Protein AF-A0A4Y8C865-F1 (afdb_monomer)

Solvent-accessible surface area (backbone atoms only — not comparable to full-atom values): 7231 Å² total; per-residue (Å²): 107,72,70,56,54,52,50,53,55,53,42,74,77,67,59,58,88,88,39,65,67,60,52,27,51,52,49,42,55,53,48,55,48,49,54,51,48,53,30,50,50,33,17,61,76,67,74,32,90,86,55,32,58,52,72,68,57,47,49,50,52,45,51,54,44,32,47,68,33,44,50,62,39,53,75,67,66,72,48,79,37,57,41,68,53,88,99,49,95,60,62,81,49,72,42,60,80,52,38,58,58,50,52,33,49,50,54,48,48,52,56,51,51,48,62,66,47,52,78,46,97,53,61,65,76,106

Foldseek 3Di:
DVVLVVVLVVLVVPPDPVDLL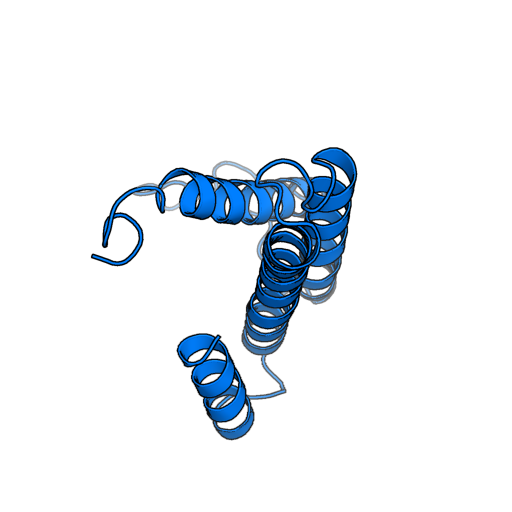SVLVSLLSVQLVVLVVQQVVQCVVVVHVVRGDDPVRSLVSLLVSLCVSVVVCLVVVVDFQFDDDPPDDHGPDRCNVCSSVVSSCVSVVVSVVLVVQVPDVCRSPD

Structure (mmCIF, N/CA/C/O backbone):
data_AF-A0A4Y8C865-F1
#
_entry.id   AF-A0A4Y8C865-F1
#
loop_
_atom_site.group_PDB
_atom_site.id
_atom_site.type_symbol
_atom_site.label_atom_id
_atom_site.label_alt_id
_atom_site.label_comp_id
_atom_site.label_asym_id
_atom_site.label_entity_id
_atom_site.label_seq_id
_atom_site.pdbx_PDB_ins_code
_atom_site.Cartn_x
_atom_site.Cartn_y
_atom_site.Cartn_z
_atom_site.occupancy
_atom_site.B_iso_or_equiv
_atom_site.auth_seq_id
_atom_site.auth_comp_id
_atom_site.auth_asym_id
_atom_site.auth_atom_id
_atom_site.pdbx_PDB_model_num
ATOM 1 N N . LEU A 1 1 ? -3.889 -6.840 16.278 1.00 82.75 1 LEU A N 1
ATOM 2 C CA . LEU A 1 1 ? -2.593 -6.419 16.874 1.00 82.75 1 LEU A CA 1
ATOM 3 C C . LEU A 1 1 ? -1.635 -7.582 17.106 1.00 82.75 1 LEU A C 1
ATOM 5 O O . LEU A 1 1 ? -0.580 -7.559 16.493 1.00 82.75 1 LEU A O 1
ATOM 9 N N . ILE A 1 2 ? -1.997 -8.597 17.905 1.00 88.50 2 ILE A N 1
ATOM 10 C CA . ILE A 1 2 ? -1.110 -9.730 18.257 1.00 88.50 2 ILE A CA 1
ATOM 11 C C . ILE A 1 2 ? -0.459 -10.368 17.014 1.00 88.50 2 ILE A C 1
ATOM 13 O O . ILE A 1 2 ? 0.766 -10.390 16.913 1.00 88.50 2 ILE A O 1
ATOM 17 N N . PHE A 1 3 ? -1.268 -10.773 16.027 1.00 90.12 3 PHE A N 1
ATOM 18 C CA . PHE A 1 3 ? -0.780 -11.377 14.779 1.00 90.12 3 PHE A CA 1
ATOM 19 C C . PHE A 1 3 ? 0.152 -10.470 13.964 1.00 90.12 3 PHE A C 1
ATOM 21 O O . PHE A 1 3 ? 1.141 -10.936 13.405 1.00 90.12 3 PHE A O 1
ATOM 28 N N . ILE A 1 4 ? -0.134 -9.165 13.914 1.00 92.06 4 ILE A N 1
ATOM 29 C CA . ILE A 1 4 ? 0.691 -8.214 13.160 1.00 92.06 4 ILE A CA 1
ATOM 30 C C . ILE A 1 4 ? 2.023 -7.997 13.877 1.00 92.06 4 ILE A C 1
ATOM 32 O O . ILE A 1 4 ? 3.065 -8.062 13.236 1.00 92.06 4 ILE A O 1
ATOM 36 N N . SER A 1 5 ? 2.022 -7.822 15.203 1.00 92.06 5 SER A N 1
ATOM 37 C CA . SER A 1 5 ? 3.270 -7.703 15.966 1.00 92.06 5 SER A CA 1
ATOM 38 C C . SER A 1 5 ? 4.153 -8.942 15.827 1.00 92.06 5 SER A C 1
ATOM 40 O O . SER A 1 5 ? 5.352 -8.801 15.599 1.00 92.06 5 SER A O 1
ATOM 42 N N . SER A 1 6 ? 3.578 -10.149 15.884 1.00 93.69 6 SER A N 1
ATOM 43 C CA . SER A 1 6 ? 4.349 -11.377 15.672 1.00 93.69 6 SER A CA 1
ATOM 44 C C . SER A 1 6 ? 4.886 -11.473 14.246 1.00 93.69 6 SER A C 1
ATOM 46 O O . SER A 1 6 ? 6.050 -11.821 14.069 1.00 93.69 6 SER A O 1
ATOM 48 N N . ALA A 1 7 ? 4.079 -11.124 13.237 1.00 94.44 7 ALA A N 1
ATOM 49 C CA . ALA A 1 7 ? 4.501 -11.141 11.838 1.00 94.44 7 ALA A CA 1
ATOM 50 C C . ALA A 1 7 ? 5.636 -10.144 11.571 1.00 94.44 7 ALA A C 1
ATOM 52 O O . ALA A 1 7 ? 6.605 -10.497 10.903 1.00 94.44 7 ALA A O 1
ATOM 53 N N . VAL A 1 8 ? 5.559 -8.931 12.128 1.00 95.00 8 VAL A N 1
ATOM 54 C CA . VAL A 1 8 ? 6.612 -7.913 12.008 1.00 95.00 8 VAL A CA 1
ATOM 55 C C . VAL A 1 8 ? 7.903 -8.392 12.665 1.00 95.00 8 VAL A C 1
ATOM 57 O O . VAL A 1 8 ? 8.949 -8.359 12.024 1.00 95.00 8 VAL A O 1
ATOM 60 N N . ILE A 1 9 ? 7.840 -8.887 13.907 1.00 94.81 9 ILE A N 1
ATOM 61 C CA . ILE A 1 9 ? 9.027 -9.377 14.623 1.00 94.81 9 ILE A CA 1
ATOM 62 C C . ILE A 1 9 ? 9.665 -10.543 13.863 1.00 94.81 9 ILE A C 1
ATOM 64 O O . ILE A 1 9 ? 10.860 -10.502 13.592 1.00 94.81 9 ILE A O 1
ATOM 68 N N . ALA A 1 10 ? 8.880 -11.549 13.468 1.00 95.00 10 ALA A N 1
ATOM 69 C CA . ALA A 1 10 ? 9.386 -12.684 12.698 1.00 95.00 10 ALA A CA 1
ATOM 70 C C . ALA A 1 10 ? 10.008 -12.234 11.366 1.00 95.00 10 ALA A C 1
ATOM 72 O O . ALA A 1 10 ? 11.102 -12.671 11.016 1.00 95.00 10 ALA A O 1
ATOM 73 N N . SER A 1 11 ? 9.357 -11.306 10.659 1.00 94.75 11 SER A N 1
ATOM 74 C CA . SER A 1 11 ? 9.878 -10.750 9.408 1.00 94.75 11 SER A CA 1
ATOM 75 C C . SER A 1 11 ? 11.228 -10.069 9.622 1.00 94.75 11 SER A C 1
ATOM 77 O O . SER A 1 11 ? 12.150 -10.330 8.862 1.00 94.75 11 SER A O 1
ATOM 79 N N . LEU A 1 12 ? 11.409 -9.277 10.682 1.00 93.56 12 LEU A N 1
ATOM 80 C CA . LEU A 1 12 ? 12.693 -8.615 10.957 1.00 93.56 12 LEU A CA 1
ATOM 81 C C . LEU A 1 12 ? 13.865 -9.596 11.135 1.00 93.56 12 LEU A C 1
ATOM 83 O O . LEU A 1 12 ? 14.995 -9.241 10.811 1.00 93.56 12 LEU A O 1
ATOM 87 N N . PHE A 1 13 ? 13.612 -10.820 11.607 1.00 94.38 13 PHE A N 1
ATOM 88 C CA . PHE A 1 13 ? 14.638 -11.864 11.707 1.00 94.38 13 PHE A CA 1
ATOM 89 C C . PHE A 1 13 ? 14.848 -12.652 10.408 1.00 94.38 13 PHE A C 1
ATOM 91 O O . PHE A 1 13 ? 15.906 -13.253 10.230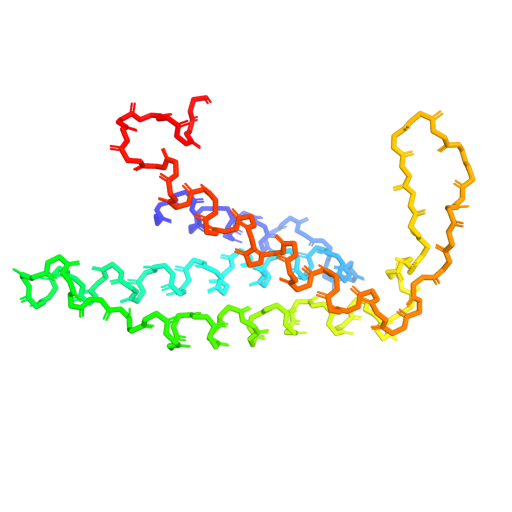 1.00 94.38 13 PHE A O 1
ATOM 98 N N . CYS A 1 14 ? 13.852 -12.691 9.520 1.00 94.69 14 CYS A N 1
ATOM 99 C CA . CYS A 1 14 ? 13.852 -13.584 8.361 1.00 94.69 14 CYS A CA 1
ATOM 100 C C . CYS A 1 14 ? 13.996 -12.877 7.008 1.00 94.69 14 CYS A C 1
ATOM 102 O O . CYS A 1 14 ? 14.394 -13.534 6.042 1.00 94.69 14 CYS A O 1
ATOM 104 N N . ILE A 1 15 ? 13.653 -11.589 6.887 1.00 95.31 15 ILE A N 1
ATOM 105 C CA . ILE A 1 15 ? 13.708 -10.919 5.585 1.00 95.31 15 ILE A CA 1
ATOM 106 C C . ILE A 1 15 ? 15.152 -10.701 5.145 1.00 95.31 15 ILE A C 1
ATOM 108 O O . ILE A 1 15 ? 16.054 -10.457 5.944 1.00 95.31 15 ILE A O 1
ATOM 112 N N . LYS A 1 16 ? 15.348 -10.700 3.829 1.00 93.75 16 LYS A N 1
ATOM 113 C CA . LYS A 1 16 ? 16.549 -10.131 3.224 1.00 93.75 16 LYS A CA 1
ATOM 114 C C . LYS A 1 16 ? 16.342 -8.629 3.091 1.00 93.75 16 LYS A C 1
ATOM 116 O O . LYS A 1 16 ? 15.476 -8.207 2.330 1.00 93.75 16 LYS A O 1
ATOM 121 N N . PHE A 1 17 ? 17.137 -7.841 3.808 1.00 92.00 17 PHE A N 1
ATOM 122 C CA . PHE A 1 17 ? 17.068 -6.376 3.752 1.00 92.00 17 PHE A CA 1
ATOM 123 C C . PHE A 1 17 ? 17.503 -5.796 2.397 1.00 92.00 17 PHE A C 1
ATOM 125 O O . PHE A 1 17 ? 17.205 -4.649 2.106 1.00 92.00 17 PHE A O 1
ATOM 132 N N . ASP A 1 18 ? 18.127 -6.594 1.532 1.00 93.25 18 ASP A N 1
ATOM 133 C CA . ASP A 1 18 ? 18.430 -6.181 0.157 1.00 93.25 18 ASP A CA 1
ATOM 134 C C . ASP A 1 18 ? 17.229 -6.340 -0.791 1.00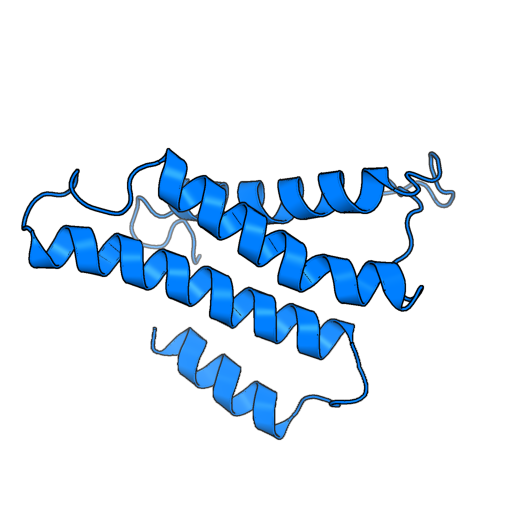 93.25 18 ASP A C 1
ATOM 136 O O . ASP A 1 18 ? 17.274 -5.890 -1.930 1.00 93.25 18 ASP A O 1
ATOM 140 N N . ASN A 1 19 ? 16.146 -6.996 -0.354 1.00 94.50 19 ASN A N 1
ATOM 141 C CA . ASN A 1 19 ? 14.951 -7.191 -1.169 1.00 94.50 19 ASN A CA 1
ATOM 142 C C . ASN A 1 19 ? 13.943 -6.059 -0.917 1.00 94.50 19 ASN A C 1
ATOM 144 O O . ASN A 1 19 ? 13.265 -6.019 0.117 1.00 94.50 19 ASN A O 1
ATOM 148 N N . ILE A 1 20 ? 13.804 -5.165 -1.897 1.00 95.25 20 ILE A N 1
ATOM 149 C CA . ILE A 1 20 ? 12.930 -3.995 -1.788 1.00 95.25 20 ILE A CA 1
ATOM 150 C C . ILE A 1 20 ? 11.440 -4.355 -1.723 1.00 95.25 20 ILE A C 1
ATOM 152 O O 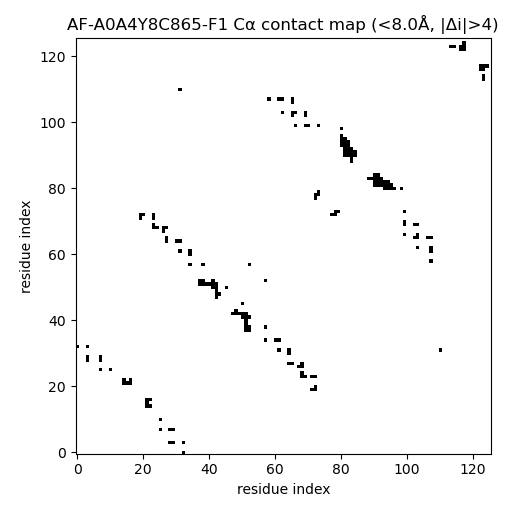. ILE A 1 20 ? 10.680 -3.657 -1.046 1.00 95.25 20 ILE A O 1
ATOM 156 N N . PHE A 1 21 ? 11.014 -5.471 -2.328 1.00 95.50 21 PHE A N 1
ATOM 157 C CA . PHE A 1 21 ? 9.649 -5.984 -2.172 1.00 95.50 21 PHE A CA 1
ATOM 158 C C . PHE A 1 21 ? 9.370 -6.404 -0.731 1.00 95.50 21 PHE A C 1
ATOM 160 O O . PHE A 1 21 ? 8.321 -6.061 -0.189 1.00 95.50 21 PHE A O 1
ATOM 167 N N . ALA A 1 22 ? 10.312 -7.099 -0.086 1.00 95.81 22 ALA A N 1
ATOM 168 C CA . ALA A 1 22 ? 10.159 -7.528 1.303 1.00 95.81 22 ALA A CA 1
ATOM 169 C C . ALA A 1 22 ? 10.062 -6.326 2.255 1.00 95.81 22 ALA A C 1
ATOM 171 O O . ALA A 1 22 ? 9.185 -6.290 3.121 1.00 95.81 22 ALA A O 1
ATOM 172 N N . ILE A 1 23 ? 10.909 -5.310 2.055 1.00 95.69 23 ILE A N 1
ATOM 173 C CA . ILE A 1 23 ? 10.850 -4.063 2.828 1.00 95.69 23 ILE A CA 1
ATOM 174 C C . ILE A 1 23 ? 9.526 -3.332 2.585 1.00 95.69 23 ILE A C 1
ATOM 176 O O . ILE A 1 23 ? 8.872 -2.913 3.541 1.00 95.69 23 ILE A O 1
ATOM 180 N N . SER A 1 24 ? 9.099 -3.201 1.329 1.00 96.00 24 SER A N 1
ATOM 181 C CA . SER A 1 24 ? 7.872 -2.476 0.976 1.00 96.00 24 SER A CA 1
ATOM 182 C C . SER A 1 24 ? 6.619 -3.176 1.505 1.00 96.00 24 SER A C 1
ATOM 184 O O . SER A 1 24 ? 5.700 -2.509 1.983 1.00 96.00 24 SER A O 1
ATOM 186 N N . ALA A 1 25 ? 6.599 -4.512 1.506 1.00 95.56 25 ALA A N 1
ATOM 187 C CA . ALA A 1 25 ? 5.540 -5.307 2.122 1.00 95.56 25 ALA A CA 1
ATOM 188 C C . ALA A 1 25 ? 5.498 -5.117 3.647 1.00 95.56 25 ALA A C 1
ATOM 190 O O . ALA A 1 25 ? 4.419 -4.929 4.213 1.00 95.56 25 ALA A O 1
ATOM 191 N N . LEU A 1 26 ? 6.660 -5.099 4.313 1.00 96.62 26 LEU A N 1
ATOM 192 C CA . LEU A 1 26 ? 6.746 -4.848 5.753 1.00 96.62 26 LEU A CA 1
ATOM 193 C C . LEU A 1 26 ? 6.278 -3.426 6.110 1.00 96.62 26 LEU A C 1
ATOM 195 O O . LEU A 1 26 ? 5.511 -3.252 7.058 1.00 96.62 26 LEU A O 1
ATOM 199 N N . LEU A 1 27 ? 6.675 -2.421 5.322 1.00 96.50 27 LEU A N 1
ATOM 200 C CA . LEU A 1 27 ? 6.181 -1.047 5.453 1.00 96.50 27 LEU A CA 1
ATOM 201 C C . LEU A 1 27 ? 4.665 -0.982 5.263 1.00 96.50 27 LEU A C 1
ATOM 203 O O . LEU A 1 27 ? 3.982 -0.363 6.077 1.00 96.50 27 LEU A O 1
ATOM 207 N N . CYS A 1 28 ? 4.129 -1.655 4.242 1.00 97.44 28 CYS A N 1
ATOM 208 C CA . CYS A 1 28 ? 2.691 -1.710 3.990 1.00 97.44 28 CYS A CA 1
ATOM 209 C C . CYS A 1 28 ? 1.942 -2.294 5.192 1.00 97.44 28 CYS A C 1
ATOM 211 O O . CYS A 1 28 ? 0.982 -1.693 5.675 1.00 97.44 28 CYS A O 1
ATOM 213 N N . LEU A 1 29 ? 2.416 -3.427 5.719 1.00 96.62 29 LEU A N 1
ATOM 214 C CA . LEU A 1 29 ? 1.833 -4.080 6.888 1.00 96.62 29 LEU A CA 1
ATOM 215 C C . LEU A 1 29 ? 1.791 -3.135 8.097 1.00 96.62 29 LEU A C 1
ATOM 217 O O . LEU A 1 29 ? 0.748 -2.991 8.736 1.00 96.62 29 LEU A O 1
ATOM 221 N N . ILE A 1 30 ? 2.909 -2.469 8.398 1.00 97.06 30 ILE A N 1
ATOM 222 C CA . ILE A 1 30 ? 3.021 -1.565 9.549 1.00 97.06 30 ILE A CA 1
ATOM 223 C C . ILE A 1 30 ? 2.139 -0.325 9.360 1.00 97.06 30 ILE A C 1
ATOM 225 O O . ILE A 1 30 ? 1.361 0.010 10.253 1.00 97.06 30 ILE A O 1
ATOM 229 N N . LEU A 1 31 ? 2.219 0.349 8.210 1.00 98.00 31 LEU A N 1
ATOM 230 C CA . LEU A 1 31 ? 1.505 1.605 7.961 1.00 98.00 31 LEU A CA 1
ATOM 231 C C . LEU A 1 31 ? -0.014 1.410 7.967 1.00 98.00 31 LEU A C 1
ATOM 233 O O . LEU A 1 31 ? -0.721 2.145 8.658 1.00 98.00 31 LEU A O 1
ATOM 237 N N . PHE A 1 32 ? -0.526 0.399 7.260 1.00 96.69 32 PHE A N 1
ATOM 238 C CA . PHE A 1 32 ? -1.966 0.128 7.244 1.00 96.69 32 PHE A CA 1
ATOM 239 C C . PHE A 1 32 ? -2.470 -0.383 8.602 1.00 96.69 32 PHE A C 1
ATOM 241 O O . PHE A 1 32 ? -3.573 -0.012 9.011 1.00 96.69 32 PHE A O 1
ATOM 248 N N . CYS A 1 33 ? -1.655 -1.137 9.354 1.00 95.69 33 CYS A N 1
ATOM 249 C CA . C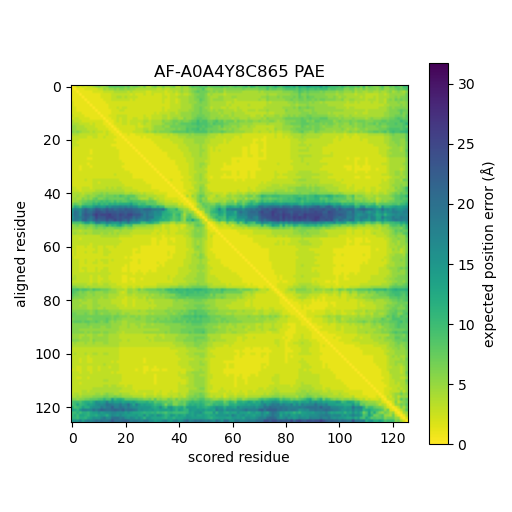YS A 1 33 ? -1.974 -1.490 10.739 1.00 95.69 33 CYS A CA 1
ATOM 250 C C . CYS A 1 33 ? -2.088 -0.250 11.633 1.00 95.69 33 CYS A C 1
ATOM 252 O O . CYS A 1 33 ? -3.014 -0.169 12.438 1.00 95.69 33 CYS A O 1
ATOM 254 N N . LEU A 1 34 ? -1.162 0.707 11.519 1.00 96.06 34 LEU A N 1
ATOM 255 C CA . LEU A 1 34 ? -1.191 1.939 12.312 1.00 96.06 34 LEU A CA 1
ATOM 256 C C . LEU A 1 34 ? -2.420 2.789 11.984 1.00 96.06 34 LEU A C 1
ATOM 258 O O . LEU A 1 34 ? -3.069 3.286 12.901 1.00 96.06 34 LEU A O 1
ATOM 262 N N . ILE A 1 35 ? -2.780 2.917 10.703 1.00 96.12 35 ILE A N 1
ATOM 263 C CA . ILE A 1 35 ? -3.992 3.639 10.289 1.00 96.12 35 ILE A CA 1
ATOM 264 C C . ILE A 1 35 ? -5.240 2.991 10.902 1.00 96.12 35 ILE A C 1
ATOM 266 O O . ILE A 1 35 ? -6.067 3.701 11.476 1.00 96.12 35 ILE A O 1
ATOM 270 N N . GLY A 1 36 ? -5.362 1.661 10.821 1.00 93.38 36 GLY A N 1
ATOM 271 C CA . GLY A 1 36 ? -6.470 0.925 11.439 1.00 93.38 36 GLY A CA 1
ATOM 272 C C . GLY A 1 36 ? -6.504 1.096 12.958 1.00 93.38 36 GLY A C 1
ATOM 273 O O . GLY A 1 36 ? -7.543 1.422 13.523 1.00 93.38 36 GLY A O 1
ATOM 274 N N . LEU A 1 37 ? -5.345 0.996 13.613 1.00 92.69 37 LEU A N 1
ATOM 275 C CA . LEU A 1 37 ? -5.226 1.183 15.056 1.00 92.69 37 LEU A CA 1
ATOM 276 C C . LEU A 1 37 ? -5.680 2.580 15.497 1.00 92.69 37 LEU A C 1
ATOM 278 O O . LEU A 1 37 ? -6.413 2.700 16.474 1.00 92.69 37 LEU A O 1
ATOM 282 N N . ILE A 1 38 ? -5.256 3.635 14.796 1.00 92.38 38 ILE A N 1
ATOM 283 C CA . ILE A 1 38 ? -5.657 5.013 15.113 1.00 92.38 38 ILE A CA 1
ATOM 284 C C . ILE A 1 38 ? -7.168 5.192 14.912 1.00 92.38 38 ILE A C 1
ATOM 286 O O . ILE A 1 38 ? -7.817 5.828 15.746 1.00 92.38 38 ILE A O 1
ATOM 290 N N . ASP A 1 39 ? -7.731 4.627 13.839 1.00 90.88 39 ASP A N 1
ATOM 291 C CA . ASP A 1 39 ? -9.173 4.675 13.566 1.00 90.88 39 ASP A CA 1
ATOM 292 C C . ASP A 1 39 ? -9.977 4.025 14.702 1.00 90.88 39 ASP A C 1
ATOM 294 O O . ASP A 1 39 ? -10.927 4.618 15.219 1.00 90.88 39 ASP A O 1
ATOM 298 N N . ASP A 1 40 ? -9.556 2.839 15.139 1.00 88.38 40 ASP A N 1
ATOM 299 C CA . ASP A 1 40 ? -10.275 2.053 16.141 1.00 88.38 40 ASP A CA 1
ATOM 300 C C . ASP A 1 40 ? -10.082 2.591 17.562 1.00 88.38 40 ASP A C 1
ATOM 302 O O . ASP A 1 40 ? -11.054 2.707 18.313 1.00 88.38 40 ASP A O 1
ATOM 306 N N . LEU A 1 41 ? -8.869 3.025 17.927 1.00 87.19 41 LEU A N 1
ATOM 307 C CA . LEU A 1 41 ? -8.631 3.708 19.205 1.00 87.19 41 LEU A CA 1
ATOM 308 C C . LEU A 1 41 ? -9.457 4.993 19.314 1.00 87.19 41 LEU A C 1
ATOM 310 O O . LEU A 1 41 ? -9.983 5.293 20.387 1.00 87.19 41 LEU A O 1
ATOM 314 N N . GLY A 1 42 ? -9.614 5.732 18.210 1.00 84.31 42 GLY A N 1
ATOM 315 C CA . GLY A 1 42 ? -10.463 6.920 18.159 1.00 84.31 42 GLY A CA 1
ATOM 316 C C . GLY A 1 42 ? -11.919 6.621 18.527 1.00 84.31 42 GLY A C 1
ATOM 317 O O . GLY A 1 42 ? -12.493 7.347 19.341 1.00 84.31 42 GLY A O 1
ATOM 318 N N . LYS A 1 43 ? -12.482 5.525 17.998 1.00 81.12 43 LYS A N 1
ATOM 319 C CA . LYS A 1 43 ? -13.857 5.077 18.295 1.00 81.12 43 LYS A CA 1
ATOM 320 C C . LYS A 1 43 ? -14.010 4.647 19.757 1.00 81.12 43 LYS A C 1
ATOM 322 O O . LYS A 1 43 ? -14.970 5.040 20.420 1.00 81.12 43 LYS A O 1
ATOM 327 N N . VAL A 1 44 ? -13.041 3.892 20.283 1.00 84.62 44 VAL A N 1
ATOM 328 C CA . VAL A 1 44 ? -13.066 3.381 21.667 1.00 84.62 44 VAL A CA 1
ATOM 329 C C . VAL A 1 44 ? -12.954 4.512 22.693 1.00 84.62 44 VAL A C 1
ATOM 331 O O . VAL A 1 44 ? -13.739 4.565 23.641 1.00 84.62 44 VAL A O 1
ATOM 334 N N . LEU A 1 45 ? -12.007 5.438 22.510 1.00 80.50 45 LEU A N 1
ATOM 335 C CA . LEU A 1 45 ? -11.737 6.512 23.476 1.00 80.50 45 LEU A CA 1
ATOM 336 C C . LEU A 1 45 ? -12.888 7.513 23.586 1.00 80.50 45 LEU A C 1
ATOM 338 O O . LEU A 1 45 ? -13.180 8.011 24.673 1.00 80.50 45 LEU A O 1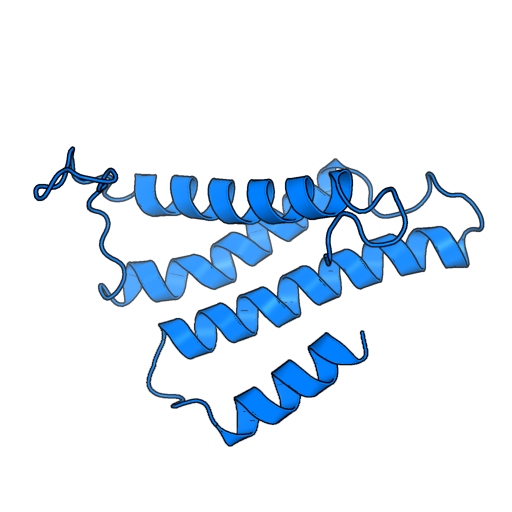
ATOM 342 N N . LYS A 1 46 ? -13.550 7.803 22.468 1.00 76.06 46 LYS A N 1
ATOM 343 C CA . LYS A 1 46 ? -14.665 8.752 22.414 1.00 76.06 46 LYS A CA 1
ATOM 344 C C . LYS A 1 46 ? -16.030 8.104 22.676 1.00 76.06 46 LYS A C 1
ATOM 346 O O . LYS A 1 46 ? -17.018 8.827 22.733 1.00 76.06 46 LYS A O 1
ATOM 351 N N . LYS A 1 47 ? -16.085 6.775 22.879 1.00 67.31 47 LYS A N 1
ATOM 352 C CA . LYS A 1 47 ? -17.308 5.980 23.131 1.00 67.31 47 LYS A CA 1
ATOM 353 C C . LYS A 1 47 ? -18.429 6.208 22.108 1.00 67.31 47 LYS A C 1
ATOM 355 O O . LYS A 1 47 ? -19.603 6.026 22.419 1.00 67.31 47 LYS A O 1
ATOM 360 N N . ASP A 1 48 ? -18.060 6.595 20.895 1.00 67.81 48 ASP A N 1
ATOM 361 C CA . ASP A 1 48 ? -18.983 6.837 19.797 1.00 67.81 48 ASP A CA 1
ATOM 362 C C . ASP A 1 48 ? -18.415 6.176 18.541 1.00 67.81 48 ASP A C 1
ATOM 364 O O . ASP A 1 48 ? -17.312 6.497 18.087 1.00 67.81 48 ASP A O 1
ATOM 368 N N . ASN A 1 49 ? -19.174 5.240 17.976 1.00 61.38 49 ASN A N 1
ATOM 369 C CA . ASN A 1 49 ? -18.765 4.452 16.815 1.00 61.38 49 ASN A CA 1
ATOM 370 C C . ASN A 1 49 ? -18.542 5.320 15.564 1.00 61.38 49 ASN A C 1
ATOM 372 O O . ASN A 1 49 ? -17.870 4.885 14.629 1.00 61.38 49 ASN A O 1
ATOM 376 N N . HIS A 1 50 ? -19.044 6.558 15.555 1.00 60.81 50 HIS A N 1
ATOM 377 C CA . HIS A 1 50 ? -18.878 7.505 14.450 1.00 60.81 50 HIS A CA 1
ATOM 378 C C . HIS A 1 50 ? -17.649 8.416 14.583 1.00 60.81 50 HIS A C 1
ATOM 380 O O . HIS A 1 50 ? -17.367 9.215 13.690 1.00 60.81 50 HIS A O 1
ATOM 386 N N . SER A 1 51 ? -16.904 8.313 15.684 1.00 64.44 51 SER A N 1
ATOM 387 C CA . SER A 1 51 ? -15.926 9.330 16.093 1.00 64.44 51 SER A CA 1
ATOM 388 C C . SER A 1 51 ? -14.450 8.990 15.815 1.00 64.44 51 SER A C 1
ATOM 390 O O . SER A 1 51 ? -13.551 9.693 16.306 1.00 64.44 51 SER A O 1
ATOM 392 N N . GLY A 1 52 ? -14.214 7.942 15.014 1.00 78.69 52 GLY A N 1
ATOM 393 C CA . GLY A 1 52 ? -12.900 7.540 14.502 1.00 78.69 52 GLY A CA 1
ATOM 394 C C . GLY A 1 52 ? -12.250 8.576 13.574 1.00 78.69 52 GLY A C 1
ATOM 395 O O . GLY A 1 52 ? -12.550 9.776 13.623 1.00 78.69 52 GLY A O 1
ATOM 396 N N . LEU A 1 53 ? -11.330 8.132 12.716 1.00 85.56 53 LEU A N 1
ATOM 397 C CA . LEU A 1 53 ? -10.735 9.016 11.711 1.00 85.56 53 LEU A CA 1
ATOM 398 C C . LEU A 1 53 ? -11.828 9.518 10.763 1.00 85.56 53 LEU A C 1
ATOM 400 O O . LEU A 1 53 ? -12.664 8.750 10.287 1.00 85.56 53 LEU A O 1
ATOM 404 N N . SER A 1 54 ? -11.804 10.815 10.437 1.00 90.50 54 SER A N 1
ATOM 405 C CA . SER A 1 54 ? -12.708 11.321 9.405 1.00 90.50 54 SER A CA 1
ATOM 406 C C . SER A 1 54 ? -12.417 10.595 8.081 1.00 90.50 54 SER A C 1
ATOM 408 O O . SER A 1 54 ? -11.245 10.338 7.784 1.00 90.50 54 SER A O 1
ATOM 410 N N . PRO A 1 55 ? -13.429 10.289 7.246 1.00 90.75 55 PRO A N 1
ATOM 411 C CA . PRO A 1 55 ? -13.215 9.529 6.011 1.00 90.75 55 PRO A CA 1
ATOM 412 C C . PRO A 1 55 ? -12.146 10.144 5.100 1.00 90.75 55 PRO A C 1
ATOM 414 O O . PRO A 1 55 ? -11.334 9.435 4.513 1.00 90.75 55 PRO A O 1
ATOM 417 N N . ARG A 1 56 ? -12.089 11.482 5.044 1.00 93.31 56 ARG A N 1
ATOM 418 C CA . ARG A 1 56 ? -11.072 12.222 4.283 1.00 93.31 56 ARG A CA 1
ATOM 419 C C . ARG A 1 56 ? -9.670 12.045 4.865 1.00 93.31 56 ARG A C 1
ATOM 421 O O . ARG A 1 56 ? -8.728 11.874 4.102 1.00 93.31 56 ARG A O 1
ATOM 428 N N . MET A 1 57 ? -9.531 12.067 6.193 1.00 94.31 57 MET A N 1
ATOM 429 C CA . MET A 1 57 ? -8.240 11.869 6.856 1.00 94.31 57 MET A CA 1
ATOM 430 C C . MET A 1 57 ? -7.756 10.423 6.714 1.00 94.31 57 MET A C 1
ATOM 432 O O . MET A 1 57 ? -6.580 10.203 6.441 1.00 94.31 57 MET A O 1
ATOM 436 N N . LYS A 1 58 ? -8.663 9.443 6.837 1.00 94.88 58 LYS A N 1
ATOM 437 C CA . LYS A 1 58 ? -8.353 8.024 6.614 1.00 94.88 58 LYS A CA 1
ATOM 438 C C . LYS A 1 58 ? -7.881 7.787 5.179 1.00 94.88 58 LYS A C 1
ATOM 440 O O . LYS A 1 58 ? -6.824 7.194 4.986 1.00 94.88 58 LYS A O 1
ATOM 445 N N . LEU A 1 59 ? -8.604 8.321 4.192 1.00 96.81 59 LEU A N 1
ATOM 446 C CA . LEU A 1 59 ? -8.217 8.220 2.784 1.00 96.81 59 LEU A CA 1
ATOM 447 C C . LEU A 1 59 ? -6.860 8.887 2.516 1.00 96.81 59 LEU A C 1
ATOM 449 O O . LEU A 1 59 ? -6.005 8.283 1.875 1.00 96.81 59 LEU A O 1
ATOM 453 N N . LEU A 1 60 ? -6.631 10.097 3.038 1.00 97.75 60 LEU A N 1
ATOM 454 C CA . LEU A 1 60 ? -5.349 10.794 2.890 1.00 97.75 60 LEU A CA 1
ATOM 455 C C . LEU A 1 60 ? -4.193 9.977 3.487 1.00 97.75 60 LEU A C 1
ATOM 457 O O . LEU A 1 60 ? -3.155 9.827 2.847 1.00 97.75 60 LEU A O 1
ATOM 461 N N . ALA A 1 61 ? -4.382 9.412 4.682 1.00 97.88 61 ALA A N 1
ATOM 462 C CA . ALA A 1 61 ? -3.382 8.567 5.325 1.00 97.88 61 ALA A CA 1
ATOM 463 C C . ALA A 1 61 ? -3.084 7.303 4.501 1.00 97.88 61 ALA A C 1
ATOM 465 O O . ALA A 1 61 ? -1.918 6.950 4.337 1.00 97.88 61 ALA A O 1
ATOM 466 N N . GLN A 1 62 ? -4.109 6.656 3.934 1.00 98.19 62 GLN A N 1
ATOM 467 C CA . GLN A 1 62 ? -3.924 5.485 3.071 1.00 98.19 62 GLN A CA 1
ATOM 468 C C . GLN A 1 62 ? -3.229 5.840 1.743 1.00 98.19 62 GLN A C 1
ATOM 470 O O . GLN A 1 62 ? -2.402 5.061 1.277 1.00 98.19 62 GLN A O 1
ATOM 475 N N . ILE A 1 63 ? -3.496 7.016 1.156 1.00 98.50 63 ILE A N 1
ATOM 476 C CA . ILE A 1 63 ? -2.776 7.510 -0.035 1.00 98.50 63 ILE A CA 1
ATOM 477 C C . ILE A 1 63 ? -1.294 7.727 0.284 1.00 98.50 63 ILE A C 1
ATOM 479 O O . ILE A 1 63 ? -0.433 7.264 -0.462 1.00 98.50 63 ILE A O 1
ATOM 483 N N . ILE A 1 64 ? -0.985 8.396 1.399 1.00 98.44 64 ILE A N 1
ATOM 484 C CA . ILE A 1 64 ? 0.399 8.634 1.833 1.00 98.44 64 ILE A CA 1
ATOM 485 C C . ILE A 1 64 ? 1.109 7.303 2.103 1.00 98.44 64 ILE A C 1
ATOM 487 O O . ILE A 1 64 ? 2.230 7.107 1.641 1.00 98.44 64 ILE A O 1
ATOM 491 N N . ALA A 1 65 ? 0.453 6.367 2.794 1.00 98.44 65 ALA A N 1
ATOM 492 C CA . ALA A 1 65 ? 1.002 5.035 3.026 1.00 98.44 65 ALA A CA 1
ATOM 493 C C . ALA A 1 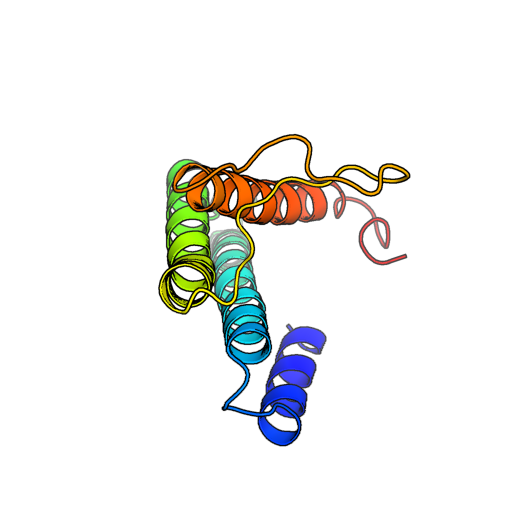65 ? 1.258 4.282 1.711 1.00 98.44 65 ALA A C 1
ATOM 495 O O . ALA A 1 65 ? 2.335 3.720 1.528 1.00 98.44 65 ALA A O 1
ATOM 496 N N . GLY A 1 66 ? 0.313 4.333 0.767 1.00 98.06 66 GLY A N 1
ATOM 497 C CA . GLY A 1 66 ? 0.474 3.756 -0.566 1.00 98.06 66 GLY A CA 1
ATOM 498 C C . GLY A 1 66 ? 1.661 4.350 -1.327 1.00 98.06 66 GLY A C 1
ATOM 499 O O . GLY A 1 66 ? 2.452 3.603 -1.894 1.00 98.06 66 GLY A O 1
ATOM 500 N N . LEU A 1 67 ? 1.849 5.674 -1.287 1.00 98.25 67 LEU A N 1
ATOM 501 C CA . LEU A 1 67 ? 3.013 6.332 -1.894 1.00 98.25 67 LEU A CA 1
ATOM 502 C C . LEU A 1 67 ? 4.329 5.854 -1.271 1.00 98.25 67 LEU A C 1
ATOM 504 O O . LEU A 1 67 ? 5.263 5.529 -2.002 1.00 98.25 67 LEU A O 1
ATOM 508 N N . ILE A 1 68 ? 4.398 5.767 0.060 1.00 98.19 68 ILE A N 1
ATOM 509 C CA . ILE A 1 68 ? 5.594 5.287 0.771 1.00 98.19 68 ILE A CA 1
ATOM 510 C C . ILE A 1 68 ? 5.943 3.850 0.356 1.00 98.19 68 ILE A C 1
ATOM 512 O O . ILE A 1 68 ? 7.121 3.529 0.219 1.00 98.19 68 ILE A O 1
ATOM 516 N N . CYS A 1 69 ? 4.943 2.999 0.121 1.00 97.38 69 CYS A N 1
ATOM 517 C CA . CYS A 1 69 ? 5.158 1.618 -0.309 1.00 97.38 69 CYS A CA 1
ATOM 518 C C . CYS A 1 69 ? 5.533 1.488 -1.792 1.00 97.38 69 CYS A C 1
ATOM 520 O O . CYS A 1 69 ? 6.367 0.655 -2.132 1.00 97.38 69 CYS A O 1
ATOM 522 N N . ILE A 1 70 ? 4.919 2.274 -2.681 1.00 97.62 70 ILE A N 1
ATOM 523 C CA . ILE A 1 70 ? 5.037 2.077 -4.135 1.00 97.62 70 ILE A CA 1
ATOM 524 C C . ILE A 1 70 ? 6.196 2.860 -4.755 1.00 97.62 70 ILE A C 1
ATOM 526 O O . ILE A 1 70 ? 6.840 2.350 -5.671 1.00 97.62 70 ILE A O 1
ATOM 530 N N . LEU A 1 71 ? 6.511 4.066 -4.270 1.00 97.00 71 LEU A N 1
ATOM 531 C CA . LEU A 1 71 ? 7.574 4.881 -4.873 1.00 97.00 71 LEU A CA 1
ATOM 532 C C . LEU A 1 71 ? 8.953 4.193 -4.861 1.00 97.00 71 LEU A C 1
ATOM 534 O O . LEU A 1 71 ? 9.605 4.214 -5.905 1.00 97.00 71 LEU A O 1
ATOM 538 N N . PRO A 1 72 ? 9.408 3.539 -3.772 1.00 96.06 72 PRO A N 1
ATOM 539 C CA . PRO A 1 72 ? 10.686 2.824 -3.786 1.00 96.06 72 PRO A CA 1
ATOM 540 C C . PRO A 1 72 ? 10.718 1.687 -4.818 1.00 96.06 72 PRO A C 1
ATOM 542 O O . PRO A 1 72 ? 11.723 1.493 -5.501 1.00 96.06 72 PRO A O 1
ATOM 545 N N . LEU A 1 73 ? 9.604 0.965 -4.978 1.00 96.31 73 LEU A N 1
ATOM 546 C CA . LEU A 1 73 ? 9.471 -0.124 -5.950 1.00 96.31 73 LEU A CA 1
ATOM 547 C C . LEU A 1 73 ? 9.492 0.396 -7.392 1.00 96.31 73 LEU A C 1
ATOM 549 O O . LEU A 1 73 ? 10.155 -0.180 -8.250 1.00 96.31 73 LEU A O 1
ATOM 553 N N . TYR A 1 74 ? 8.810 1.511 -7.649 1.00 95.75 74 TYR A N 1
ATOM 554 C CA . TYR A 1 74 ? 8.792 2.145 -8.963 1.00 95.75 74 TYR A CA 1
ATOM 555 C C . TYR A 1 74 ? 10.173 2.699 -9.348 1.00 95.75 74 TYR A C 1
ATOM 557 O O . TYR A 1 74 ? 10.681 2.415 -10.428 1.00 95.75 74 TYR A O 1
ATOM 565 N N . PHE A 1 75 ? 10.828 3.450 -8.454 1.00 95.69 75 PHE A N 1
ATOM 566 C CA . PHE A 1 75 ? 12.121 4.076 -8.759 1.00 95.69 75 PHE A CA 1
ATOM 567 C C . PHE A 1 75 ? 13.305 3.102 -8.772 1.00 95.69 75 PHE A C 1
ATOM 569 O O . PHE A 1 75 ? 14.307 3.386 -9.423 1.00 95.69 75 PHE A O 1
ATOM 576 N N . SER A 1 76 ? 13.204 1.951 -8.103 1.00 94.12 76 SER A N 1
ATOM 577 C CA . SER A 1 76 ? 14.215 0.886 -8.210 1.00 94.12 76 SER A CA 1
ATOM 578 C C . SER A 1 76 ? 14.171 0.139 -9.545 1.00 94.12 76 SER A C 1
ATOM 580 O O . SER A 1 76 ? 15.077 -0.639 -9.824 1.00 94.12 76 SER A O 1
ATOM 582 N N . SER A 1 77 ? 13.157 0.387 -10.388 1.00 89.12 77 SER A N 1
ATOM 583 C CA . SER A 1 77 ? 12.903 -0.350 -11.638 1.00 89.12 77 SER A CA 1
ATOM 584 C C . SER A 1 77 ? 12.665 -1.856 -11.445 1.00 89.12 77 SER A C 1
ATOM 586 O O . SER A 1 77 ? 12.642 -2.603 -12.420 1.00 89.12 77 SER A O 1
ATOM 588 N N . GLU A 1 78 ? 12.469 -2.317 -10.204 1.00 89.56 78 GLU A N 1
ATOM 589 C CA . GLU A 1 78 ? 12.095 -3.706 -9.919 1.00 89.56 78 GLU A CA 1
ATOM 590 C C . GLU A 1 78 ? 10.596 -3.951 -10.134 1.00 89.56 78 GLU A C 1
ATOM 592 O O . GLU A 1 78 ? 10.183 -5.063 -10.469 1.00 89.56 78 GLU A O 1
ATOM 597 N N . LEU A 1 79 ? 9.764 -2.919 -9.960 1.00 91.75 79 LEU A N 1
ATOM 598 C CA . LEU A 1 79 ? 8.334 -2.995 -10.239 1.00 91.75 79 LEU A CA 1
ATOM 599 C C . LEU A 1 79 ? 8.078 -2.920 -11.744 1.00 91.75 79 LEU A C 1
ATOM 601 O O . LEU A 1 79 ? 8.226 -1.859 -12.346 1.00 91.75 79 LEU A O 1
ATOM 605 N N . SER A 1 80 ? 7.614 -4.023 -12.331 1.00 93.69 80 SER A N 1
ATOM 606 C CA . SER A 1 80 ? 7.088 -3.991 -13.696 1.00 93.69 80 SER A CA 1
ATOM 607 C C . SER A 1 80 ? 5.841 -3.105 -13.774 1.00 93.69 80 SER A C 1
ATOM 609 O O . SER A 1 80 ? 4.919 -3.223 -12.959 1.00 93.69 80 SER A O 1
ATOM 611 N N . THR A 1 81 ? 5.817 -2.220 -14.767 1.00 96.56 81 THR A N 1
ATOM 612 C CA . THR A 1 81 ? 4.685 -1.346 -15.103 1.00 96.56 81 THR A CA 1
ATOM 613 C C . THR A 1 81 ? 3.767 -1.963 -16.162 1.00 96.56 81 THR A C 1
ATOM 615 O O . THR A 1 81 ? 2.692 -1.430 -16.440 1.00 96.56 81 THR A O 1
ATOM 618 N N . GLU A 1 82 ? 4.141 -3.120 -16.708 1.00 97.00 82 GLU A N 1
ATOM 619 C CA . GLU A 1 82 ? 3.344 -3.881 -17.662 1.00 97.00 82 GLU A CA 1
ATOM 620 C C . GLU A 1 82 ? 2.106 -4.505 -16.997 1.00 97.00 82 GLU A C 1
ATOM 622 O O . GLU A 1 82 ? 2.198 -5.225 -15.998 1.00 97.00 82 GLU A O 1
ATOM 627 N N . LEU A 1 83 ? 0.924 -4.267 -17.573 1.00 96.50 83 LEU A N 1
ATOM 628 C CA . LEU A 1 83 ? -0.326 -4.830 -17.070 1.00 96.50 83 LEU A CA 1
ATOM 629 C C . LEU A 1 83 ? -0.613 -6.193 -17.706 1.00 96.50 83 LEU A C 1
ATOM 631 O O . LEU A 1 83 ? -0.881 -6.295 -18.904 1.00 96.50 83 LEU A O 1
ATOM 635 N N . PHE A 1 84 ? -0.652 -7.232 -16.877 1.00 95.88 84 PHE A N 1
ATOM 636 C CA . PHE A 1 84 ? -1.042 -8.584 -17.275 1.00 95.88 84 PHE A CA 1
ATOM 637 C C . PHE A 1 84 ? -2.470 -8.904 -16.834 1.00 95.88 84 PHE A C 1
ATOM 639 O O . PHE A 1 84 ? -2.934 -8.441 -15.792 1.00 95.88 84 PHE A O 1
ATOM 646 N N . ILE A 1 85 ? -3.148 -9.757 -17.604 1.00 96.19 85 ILE A N 1
ATOM 647 C CA . ILE A 1 85 ? -4.420 -10.367 -17.203 1.00 96.19 85 ILE A CA 1
ATOM 648 C C . ILE A 1 85 ? -4.261 -11.880 -17.045 1.00 96.19 85 ILE A C 1
ATOM 650 O O . ILE A 1 85 ? -3.432 -12.487 -17.729 1.00 96.19 85 ILE A O 1
ATOM 654 N N . PRO A 1 86 ? -5.062 -12.517 -16.173 1.00 95.31 86 PRO A N 1
ATOM 655 C CA . PRO A 1 86 ? -5.047 -13.964 -16.029 1.00 95.31 86 PRO A CA 1
ATOM 656 C C . PRO A 1 86 ? -5.253 -14.673 -17.373 1.00 95.31 86 PRO A C 1
ATOM 658 O O . PRO A 1 86 ? -6.039 -14.231 -18.208 1.00 95.31 86 PRO A O 1
ATOM 661 N N . PHE A 1 87 ? -4.566 -15.802 -17.559 1.00 96.25 87 PHE A N 1
ATOM 662 C CA . PHE A 1 87 ? -4.667 -16.676 -18.739 1.00 96.25 87 PHE A CA 1
ATOM 663 C C . PHE A 1 87 ? -4.167 -16.086 -20.073 1.00 96.25 87 PHE A C 1
ATOM 665 O O . PHE A 1 87 ? -4.204 -16.783 -21.087 1.00 96.25 87 PHE A O 1
ATOM 672 N N . TYR A 1 88 ? -3.628 -14.864 -20.084 1.00 96.56 88 TYR A N 1
ATOM 673 C CA . TYR A 1 88 ? -2.960 -14.264 -21.240 1.00 96.56 88 TYR A CA 1
ATOM 674 C C . TYR A 1 88 ? -1.468 -14.064 -20.944 1.00 96.56 88 TYR A C 1
ATOM 676 O O . TYR A 1 88 ? -1.096 -13.618 -19.864 1.00 96.56 88 TYR A O 1
ATOM 684 N N . LYS A 1 89 ? -0.593 -14.444 -21.883 1.00 94.50 89 LYS A N 1
ATOM 685 C CA . LYS A 1 89 ? 0.866 -14.508 -21.648 1.00 94.50 89 LYS A CA 1
ATOM 686 C C . LYS A 1 89 ? 1.620 -13.217 -21.960 1.00 94.50 89 LYS A C 1
ATOM 688 O O . LYS A 1 89 ? 2.780 -13.100 -21.582 1.00 94.50 89 LYS A O 1
ATOM 693 N N . HIS A 1 90 ? 0.995 -12.295 -22.683 1.00 96.44 90 HIS A N 1
ATOM 694 C CA . HIS A 1 90 ? 1.606 -11.030 -23.074 1.00 96.44 90 HIS A CA 1
ATOM 695 C C . HIS A 1 90 ? 1.006 -9.890 -22.249 1.00 96.44 90 HIS A C 1
ATOM 697 O O . HIS A 1 90 ? -0.147 -9.999 -21.821 1.00 96.44 90 HIS A O 1
ATOM 703 N N . PRO A 1 91 ? 1.750 -8.802 -22.021 1.00 96.94 91 PRO A N 1
ATOM 704 C CA . PRO A 1 91 ? 1.169 -7.628 -21.398 1.00 96.94 91 PRO A CA 1
ATOM 705 C C . PRO A 1 91 ? 0.092 -7.039 -22.314 1.00 96.94 91 PRO A C 1
ATOM 707 O O . PRO A 1 91 ? 0.206 -7.084 -23.542 1.00 96.94 91 PRO A O 1
ATOM 710 N N . LEU A 1 92 ? -0.977 -6.508 -21.722 1.00 96.06 92 LEU A N 1
ATOM 711 C CA . LEU A 1 92 ? -1.992 -5.765 -22.469 1.00 96.06 92 LEU A CA 1
ATOM 712 C C . LEU A 1 92 ? -1.424 -4.434 -22.966 1.00 96.06 92 LEU A C 1
ATOM 714 O O . LEU A 1 92 ? -1.636 -4.066 -24.118 1.00 96.06 92 LEU A O 1
ATOM 718 N N . PHE A 1 93 ? -0.733 -3.722 -22.077 1.00 96.69 93 PHE A N 1
ATOM 719 C CA . PHE A 1 93 ? -0.011 -2.481 -22.336 1.00 96.69 93 PHE A CA 1
ATOM 720 C C . PHE A 1 93 ? 0.911 -2.164 -21.148 1.00 96.69 93 PHE A C 1
ATOM 722 O O . PHE A 1 93 ? 0.757 -2.734 -20.063 1.00 96.69 93 PHE A O 1
ATOM 729 N N . ASP A 1 94 ? 1.856 -1.250 -21.356 1.00 97.38 94 ASP A N 1
ATOM 730 C CA . ASP A 1 94 ? 2.669 -0.661 -20.291 1.00 97.38 94 ASP A CA 1
ATOM 731 C C . ASP A 1 94 ? 1.934 0.546 -19.686 1.00 97.38 94 ASP A C 1
ATOM 733 O O . ASP A 1 94 ? 1.500 1.444 -20.409 1.00 97.38 94 ASP A O 1
ATOM 737 N N . MET A 1 95 ? 1.735 0.547 -18.366 1.00 97.00 95 MET A N 1
ATOM 738 C CA . MET A 1 95 ? 1.059 1.636 -17.654 1.00 97.00 95 MET A CA 1
ATOM 739 C C . MET A 1 95 ? 1.970 2.843 -17.406 1.00 97.00 95 MET A C 1
ATOM 741 O O . MET A 1 95 ? 1.463 3.916 -17.064 1.00 97.00 95 MET A O 1
ATOM 745 N N . GLU A 1 96 ? 3.290 2.682 -17.519 1.00 96.00 96 GLU A N 1
ATOM 746 C CA . GLU A 1 96 ? 4.280 3.709 -17.186 1.00 96.00 96 GLU A CA 1
ATOM 747 C C . GLU A 1 96 ? 3.979 4.357 -15.810 1.00 96.00 96 GLU A C 1
ATOM 749 O O . GLU A 1 96 ? 3.763 3.672 -14.806 1.00 96.00 96 GLU A O 1
ATOM 754 N N . ILE A 1 97 ? 3.885 5.690 -15.748 1.00 95.94 97 ILE A N 1
ATOM 755 C CA . ILE A 1 97 ? 3.609 6.441 -14.516 1.00 95.94 97 ILE A CA 1
ATOM 756 C C . ILE A 1 97 ? 2.230 6.139 -13.907 1.00 95.94 97 ILE A C 1
ATOM 758 O O . ILE A 1 97 ? 2.041 6.286 -12.694 1.00 95.94 97 ILE A O 1
ATOM 762 N N . PHE A 1 98 ? 1.263 5.671 -14.707 1.00 97.06 98 PHE A N 1
ATOM 763 C CA . PHE A 1 98 ? -0.056 5.291 -14.196 1.00 97.06 98 PHE A CA 1
ATOM 764 C C . PHE A 1 98 ? 0.001 4.048 -13.302 1.00 97.06 98 PHE A C 1
ATOM 766 O O . PHE A 1 98 ? -0.908 3.865 -12.489 1.00 97.06 98 PHE A O 1
ATOM 773 N N . ALA A 1 99 ? 1.079 3.254 -13.358 1.00 96.75 99 ALA A N 1
ATOM 774 C CA . ALA A 1 99 ? 1.288 2.126 -12.452 1.00 96.75 99 ALA A CA 1
ATOM 775 C C . ALA A 1 99 ? 1.279 2.563 -10.976 1.00 96.75 99 ALA A C 1
ATOM 777 O O . ALA A 1 99 ? 0.728 1.860 -10.129 1.00 96.75 99 ALA A O 1
ATOM 778 N N . ILE A 1 100 ? 1.819 3.749 -10.662 1.00 96.88 100 ILE A N 1
ATOM 779 C CA . ILE A 1 100 ? 1.824 4.289 -9.292 1.00 96.88 100 ILE A CA 1
ATOM 780 C C . ILE A 1 100 ? 0.389 4.501 -8.804 1.00 96.88 100 ILE A C 1
ATOM 782 O O . ILE A 1 100 ? 0.013 4.042 -7.724 1.00 96.88 100 ILE A O 1
ATOM 786 N N . VAL A 1 101 ? -0.428 5.179 -9.614 1.00 97.69 101 VAL A N 1
ATOM 787 C CA . VAL A 1 101 ? -1.827 5.478 -9.280 1.00 97.69 101 VAL A CA 1
ATOM 788 C C . VAL A 1 101 ? -2.635 4.187 -9.161 1.00 97.69 101 VAL A C 1
ATOM 790 O O . VAL A 1 101 ? -3.395 4.026 -8.205 1.00 97.69 101 VAL A O 1
ATOM 793 N N . PHE A 1 102 ? -2.433 3.255 -10.095 1.00 97.62 102 PHE A N 1
ATOM 794 C CA . PHE A 1 102 ? -3.086 1.952 -10.099 1.00 97.62 102 PHE A CA 1
ATOM 795 C C . PHE A 1 102 ? -2.803 1.173 -8.810 1.00 97.62 102 PHE A C 1
ATOM 797 O O . PHE A 1 102 ? -3.739 0.769 -8.119 1.00 97.62 102 PHE A O 1
ATOM 804 N N . TRP A 1 103 ? -1.534 1.018 -8.427 1.00 97.25 103 TRP A N 1
ATOM 805 C CA . TRP A 1 103 ? -1.176 0.252 -7.233 1.00 97.25 103 TRP A CA 1
ATOM 806 C C . TRP A 1 103 ? -1.625 0.920 -5.931 1.00 97.25 103 TRP A C 1
ATOM 808 O O . TRP A 1 103 ? -2.075 0.225 -5.020 1.00 97.25 103 TRP A O 1
ATOM 818 N N . ILE A 1 104 ? -1.598 2.254 -5.843 1.00 97.94 104 ILE A N 1
ATOM 819 C CA . ILE A 1 104 ? -2.172 2.972 -4.694 1.00 97.94 104 ILE A CA 1
ATOM 820 C C . ILE A 1 104 ? -3.674 2.692 -4.586 1.00 97.94 104 ILE A C 1
ATOM 822 O O . ILE A 1 104 ? -4.165 2.388 -3.496 1.00 97.94 104 ILE A O 1
ATOM 826 N N . LEU A 1 105 ? -4.402 2.742 -5.706 1.00 98.19 105 LEU A N 1
ATOM 827 C CA . LEU A 1 105 ? -5.827 2.419 -5.731 1.00 98.19 105 LEU A CA 1
ATOM 828 C C . LEU A 1 105 ? -6.071 0.977 -5.280 1.00 98.19 105 LEU A C 1
ATOM 830 O O . LEU A 1 105 ? -6.970 0.755 -4.467 1.00 98.19 105 LEU A 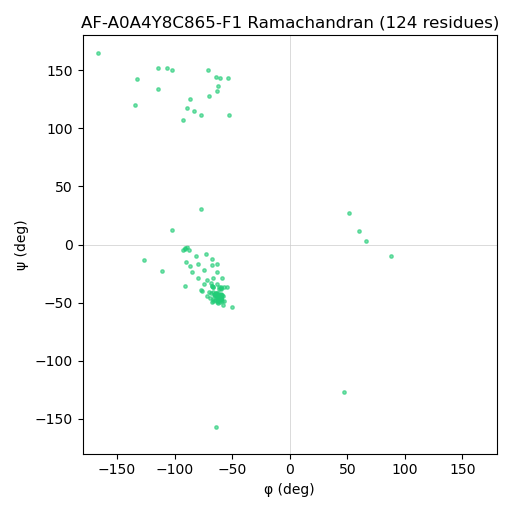O 1
ATOM 834 N N . VAL A 1 106 ? -5.269 0.016 -5.745 1.00 97.56 106 VAL A N 1
ATOM 835 C CA . VAL A 1 106 ? -5.360 -1.394 -5.331 1.00 97.56 106 VAL A CA 1
ATOM 836 C C . VAL A 1 106 ? -5.150 -1.543 -3.822 1.00 97.56 106 VAL A C 1
ATOM 838 O O . VAL A 1 106 ? -5.964 -2.196 -3.167 1.00 97.56 106 VAL A O 1
ATOM 841 N N . LEU A 1 107 ? -4.124 -0.910 -3.244 1.00 97.75 107 LEU A N 1
ATOM 842 C CA . LEU A 1 107 ? -3.847 -0.976 -1.802 1.00 97.75 107 LEU A CA 1
ATOM 843 C C . LEU A 1 107 ? -4.993 -0.383 -0.967 1.00 97.75 107 LEU A C 1
ATOM 845 O O . LEU A 1 107 ? -5.478 -1.018 -0.026 1.00 97.75 107 LEU A O 1
ATOM 849 N N . ILE A 1 108 ? -5.467 0.811 -1.337 1.00 97.81 108 ILE A N 1
ATOM 850 C CA . ILE A 1 108 ? -6.582 1.491 -0.659 1.00 97.81 108 ILE A CA 1
ATOM 851 C C . ILE A 1 108 ? -7.859 0.655 -0.763 1.00 97.81 108 ILE A C 1
ATOM 853 O O . ILE A 1 108 ? -8.543 0.436 0.239 1.00 97.81 108 ILE A O 1
ATOM 857 N N . SER A 1 109 ? -8.186 0.186 -1.967 1.00 97.50 109 SER A N 1
ATOM 858 C CA . SER A 1 109 ? -9.416 -0.567 -2.223 1.00 97.50 109 SER A CA 1
ATOM 859 C C . SER A 1 109 ? -9.405 -1.892 -1.477 1.00 97.50 109 SER A C 1
ATOM 861 O O . SER A 1 109 ? -10.392 -2.219 -0.827 1.00 97.50 109 SER A O 1
ATOM 863 N N . SER A 1 110 ? -8.277 -2.605 -1.481 1.00 96.69 110 SER A N 1
ATOM 864 C CA . SER A 1 110 ? -8.129 -3.871 -0.755 1.00 96.69 110 SER A CA 1
ATOM 865 C C . SER A 1 110 ? -8.291 -3.673 0.754 1.00 96.69 110 SER A C 1
ATOM 867 O O . SER A 1 110 ? -9.068 -4.384 1.386 1.00 96.69 110 SER A O 1
ATOM 869 N N . SER A 1 111 ? -7.634 -2.660 1.337 1.00 95.38 111 SER A N 1
ATOM 870 C CA . SER A 1 111 ? -7.752 -2.367 2.773 1.00 95.38 111 SER A CA 1
ATOM 871 C C . SER A 1 111 ? -9.187 -2.025 3.186 1.00 95.38 111 SER A C 1
ATOM 873 O O . SER A 1 111 ? -9.667 -2.512 4.212 1.00 95.38 111 SER A O 1
ATOM 875 N N . ASN A 1 112 ? -9.883 -1.207 2.394 1.00 94.19 112 ASN A N 1
ATOM 876 C CA . ASN A 1 112 ? -11.260 -0.824 2.700 1.00 94.19 112 ASN A CA 1
ATOM 877 C C . ASN A 1 112 ? -12.260 -1.958 2.419 1.00 94.19 112 ASN A C 1
ATOM 879 O O . ASN A 1 112 ? -13.219 -2.098 3.171 1.00 94.19 112 ASN A O 1
ATOM 883 N N . ALA A 1 113 ? -12.031 -2.793 1.400 1.00 94.50 113 ALA A N 1
ATOM 884 C CA . ALA A 1 113 ? -12.867 -3.958 1.114 1.00 94.50 113 ALA A CA 1
ATOM 885 C C . ALA A 1 113 ? -12.810 -4.993 2.248 1.00 94.50 113 ALA A C 1
ATOM 887 O O . ALA A 1 113 ? -13.853 -5.488 2.676 1.00 94.50 113 ALA A O 1
ATOM 888 N N . VAL A 1 114 ? -11.616 -5.267 2.788 1.00 92.25 114 VAL A N 1
ATOM 889 C CA . VAL A 1 114 ? -11.460 -6.140 3.965 1.00 92.25 114 VAL A CA 1
ATOM 890 C C . VAL A 1 114 ? -12.155 -5.528 5.187 1.00 92.25 114 VAL A C 1
ATOM 892 O O . VAL A 1 114 ? -12.932 -6.204 5.846 1.00 92.25 114 VAL A O 1
ATOM 895 N N . ASN A 1 115 ? -11.974 -4.228 5.449 1.00 89.12 115 ASN A N 1
ATOM 896 C CA . ASN A 1 115 ? -12.649 -3.556 6.570 1.00 89.12 115 ASN A CA 1
ATOM 897 C C . ASN A 1 115 ? -14.188 -3.590 6.451 1.00 89.12 115 ASN A C 1
ATOM 899 O O . ASN A 1 115 ? -14.875 -3.740 7.454 1.00 89.12 115 ASN A O 1
ATOM 903 N N . LEU A 1 116 ? -14.728 -3.484 5.231 1.00 88.81 116 LEU A N 1
ATOM 904 C CA . LEU A 1 116 ? -16.171 -3.545 4.977 1.00 88.81 116 LEU A CA 1
ATOM 905 C C . LEU A 1 116 ? -16.747 -4.960 5.143 1.00 88.81 116 LEU A C 1
ATOM 907 O O . LEU A 1 116 ? -17.916 -5.108 5.489 1.00 88.81 116 LEU A O 1
ATOM 911 N N . THR A 1 117 ? -15.944 -5.990 4.873 1.00 91.19 117 THR A N 1
ATOM 912 C CA . THR A 1 117 ? -16.364 -7.397 4.972 1.00 91.19 117 THR A CA 1
ATOM 913 C C . THR A 1 117 ? -16.192 -7.976 6.377 1.00 91.19 117 THR A C 1
ATOM 915 O O . THR A 1 117 ? -16.881 -8.932 6.716 1.00 91.19 117 THR A O 1
ATOM 918 N N . ASP A 1 118 ? -15.379 -7.360 7.236 1.00 82.81 118 ASP A N 1
ATOM 919 C CA . ASP A 1 118 ? -15.138 -7.768 8.633 1.00 82.81 118 ASP A CA 1
ATOM 920 C C . ASP A 1 118 ? -16.279 -7.390 9.612 1.00 82.81 118 ASP A C 1
ATOM 922 O O . ASP A 1 118 ? -16.065 -7.102 10.785 1.00 82.81 118 ASP A O 1
ATOM 926 N N . GLY A 1 119 ? -17.525 -7.342 9.125 1.00 77.69 119 GLY A N 1
ATOM 927 C CA . GLY A 1 119 ? -18.712 -6.968 9.910 1.00 77.69 119 GLY A CA 1
ATOM 928 C C . GLY A 1 119 ? -19.435 -8.139 10.589 1.00 77.69 119 GLY A C 1
ATOM 929 O O . GLY A 1 119 ? -20.423 -7.922 11.289 1.00 77.69 119 GLY A O 1
ATOM 930 N N . LEU A 1 120 ? -18.982 -9.372 10.356 1.00 75.62 120 LEU A N 1
ATOM 931 C CA . LEU A 1 120 ? -19.534 -10.607 10.916 1.00 75.62 120 LEU A CA 1
ATOM 932 C C . LEU A 1 120 ? 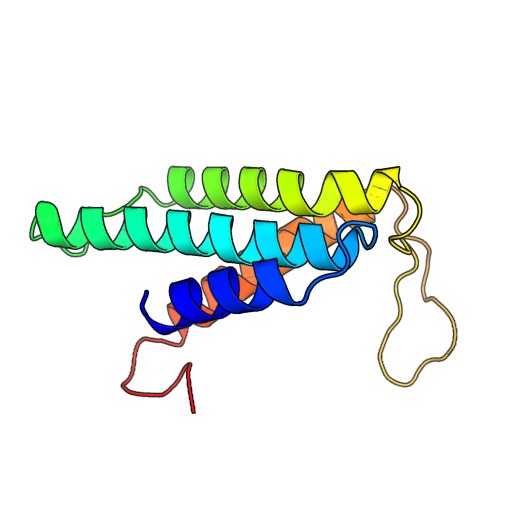-18.387 -11.468 11.447 1.00 75.62 120 LEU A C 1
ATOM 934 O O . LEU A 1 120 ? -17.337 -11.538 10.808 1.00 75.62 120 LEU A O 1
ATOM 938 N N . ASP A 1 121 ? -18.606 -12.148 12.576 1.00 77.56 121 ASP A N 1
ATOM 939 C CA . ASP A 1 121 ? -17.588 -12.979 13.227 1.00 77.56 121 ASP A CA 1
ATOM 940 C C . ASP A 1 121 ? -16.981 -13.989 12.240 1.00 77.56 121 ASP A C 1
ATOM 942 O O . ASP A 1 121 ? -17.640 -14.924 11.781 1.00 77.56 121 ASP A O 1
ATOM 946 N N . GLY A 1 122 ? -15.706 -13.785 11.910 1.00 69.38 122 GLY A N 1
ATOM 947 C CA . GLY A 1 122 ? -14.934 -14.668 11.040 1.00 69.38 122 GLY A CA 1
ATOM 948 C C . GLY A 1 122 ? -15.018 -14.372 9.539 1.00 69.38 122 GLY A C 1
ATOM 949 O O . GLY A 1 122 ? -14.210 -14.912 8.796 1.00 69.38 122 GLY A O 1
ATOM 950 N N . LEU A 1 123 ? -15.897 -13.498 9.042 1.00 70.00 123 LEU A N 1
ATOM 951 C CA . LEU A 1 123 ? -16.111 -13.366 7.588 1.00 70.00 123 LEU A CA 1
ATOM 952 C C . LEU A 1 123 ? -14.874 -12.883 6.807 1.00 70.00 123 LEU A C 1
ATOM 954 O O . LEU A 1 123 ? -14.653 -13.317 5.682 1.00 70.00 123 LEU A O 1
ATOM 958 N N . ALA A 1 124 ? -14.052 -12.017 7.398 1.00 69.88 124 ALA A N 1
ATOM 959 C CA . ALA A 1 124 ? -12.815 -11.551 6.769 1.00 69.88 124 ALA A CA 1
ATOM 960 C C . ALA A 1 124 ? -11.595 -12.453 7.047 1.00 69.88 124 ALA A C 1
ATOM 962 O O . ALA A 1 124 ? -10.506 -12.180 6.542 1.00 69.88 124 ALA A O 1
ATOM 963 N N . THR A 1 125 ? -11.743 -13.488 7.881 1.00 66.44 125 THR A N 1
ATOM 964 C CA . THR A 1 125 ? -10.617 -14.297 8.391 1.00 66.44 125 THR A CA 1
ATOM 965 C C . THR A 1 125 ? -10.756 -15.802 8.165 1.00 66.44 125 THR A C 1
ATOM 967 O O . THR A 1 125 ? -9.761 -16.509 8.331 1.00 66.44 125 THR A O 1
ATOM 970 N N . VAL A 1 126 ? -11.950 -16.281 7.799 1.00 48.97 126 VAL A N 1
ATOM 971 C CA . VAL A 1 126 ? -12.243 -17.672 7.409 1.00 48.97 126 VAL A CA 1
ATOM 972 C C . VAL A 1 126 ? -11.886 -17.911 5.947 1.00 48.97 126 VAL A C 1
ATOM 974 O O . VAL A 1 126 ? -12.177 -17.031 5.108 1.00 48.97 126 VAL A O 1
#

Nearest PDB structures (foldseek):
  4j72-assembly1_A  TM=9.039E-01  e=1.979E-04  Aquifex aeolicus
  6oyh-assembly2_C  TM=9.283E-01  e=2.470E-04  Aquifex aeolicus VF5
  5ckr-assembly1_A-2  TM=8.976E-01  e=2.470E-04  Aquifex aeolicus VF5
  6oyz-assembly1_A  TM=9.057E-01  e=4.066E-04  Aquifex aeolicus VF5
  9b70-assembly1_B  TM=9.036E-01  e=8.354E-04  Aquifex aeolicus VF5

Sequence (126 aa):
LIFISSAVIASLFCIKFDNIFAISALLCLILFCLIGLIDDLGKVLKKDNHSGLSPRMKLLAQIIAGLICILPLYFSSELSTELFIPFYKHPLFDMEIFAIVFWILVLISSSNAVNLTDGLDGLATV

Radius of gyration: 16.8 Å; Cα contacts (8 Å, |Δi|>4): 100; chains: 1; bounding box: 38×30×46 Å

Secondary structure (DSSP, 8-state):
-HHHHHHHHHHHHHS-TT-HHHHHHHHHHHHHHHHHHHHHHHHHHHT-TT-SS-HHHHHHHHHHHHHHHHHHHHHTT-S--EEP-TT--S-SEE-TTHHHHHHHHHHHHHHHHHHHHTTSTTTTT-

Mean predicted aligned error: 4.88 Å

pLDDT: mean 91.34, std 9.44, range [48.97, 98.5]